Protein AF-A0A7S3TDW4-F1 (afdb_monomer)

Secondary structure (DSSP, 8-state):
-HHHHHHHHHHH-PPTTTTTSGGGGS-S-HHHHHHHHHHHHHHHHHHHHHTT---SSHHHHHHHHHHHHHHHHHHHHHHHHHHHHHHHHSSS--HHHHHHHHHHHH-

Nearest PDB structures (foldseek):
  2npc-assembly1_A  TM=9.275E-01  e=4.961E-02  Escherichia coli

Organism: NCBI:txid141414

Structure (mmCIF, N/CA/C/O backbone):
data_AF-A0A7S3TDW4-F1
#
_entry.id   AF-A0A7S3TDW4-F1
#
loop_
_atom_site.group_PDB
_atom_site.id
_atom_site.type_symbol
_atom_site.label_atom_id
_atom_site.label_alt_id
_atom_site.label_comp_id
_atom_site.label_asym_id
_atom_site.label_entity_id
_atom_site.label_seq_id
_atom_site.pdbx_PDB_ins_code
_atom_site.Cartn_x
_atom_site.Cartn_y
_atom_site.Cartn_z
_atom_site.occupancy
_atom_site.B_iso_or_equiv
_atom_site.auth_seq_id
_atom_site.auth_comp_id
_atom_site.auth_asym_id
_atom_site.auth_atom_id
_atom_site.pdbx_PDB_model_num
ATOM 1 N N . GLY A 1 1 ? -7.947 -10.322 -6.637 1.00 89.81 1 GLY A N 1
ATOM 2 C CA . GLY A 1 1 ? -7.450 -10.236 -5.249 1.00 89.81 1 GLY A CA 1
ATOM 3 C C . GLY A 1 1 ? -8.533 -9.787 -4.284 1.00 89.81 1 GLY A C 1
ATOM 4 O O . GLY A 1 1 ? -9.119 -10.633 -3.624 1.00 89.81 1 GLY A O 1
ATOM 5 N N . GLY A 1 2 ? -8.835 -8.483 -4.233 1.00 94.50 2 GLY A N 1
ATOM 6 C CA . GLY A 1 2 ? -9.717 -7.885 -3.214 1.00 94.50 2 GLY A CA 1
ATOM 7 C C . GLY A 1 2 ? -11.119 -8.496 -3.096 1.00 94.50 2 GLY A C 1
ATOM 8 O O . GLY A 1 2 ? -11.520 -8.872 -2.001 1.00 94.50 2 GLY A O 1
ATOM 9 N N . VAL A 1 3 ? -11.838 -8.680 -4.211 1.00 97.00 3 VAL A N 1
ATOM 10 C CA . VAL A 1 3 ? -13.179 -9.306 -4.191 1.00 97.00 3 VAL A CA 1
ATOM 11 C C . VAL A 1 3 ? -13.123 -10.747 -3.668 1.00 97.00 3 VAL A C 1
ATOM 13 O O . VAL A 1 3 ? -13.955 -11.140 -2.857 1.00 97.00 3 VAL A O 1
ATOM 16 N N . GLY A 1 4 ? -12.104 -11.517 -4.062 1.00 97.69 4 GLY A N 1
ATOM 17 C CA . GLY A 1 4 ? -11.898 -12.877 -3.553 1.00 97.69 4 GLY A CA 1
ATOM 18 C C . GLY A 1 4 ? -11.628 -12.903 -2.046 1.00 97.69 4 GLY A C 1
ATOM 19 O O . GLY A 1 4 ? -12.196 -13.730 -1.340 1.00 97.69 4 GLY A O 1
ATOM 20 N N . ALA A 1 5 ? -10.832 -11.956 -1.538 1.00 96.38 5 ALA A N 1
ATOM 21 C CA . ALA A 1 5 ? -10.600 -11.807 -0.102 1.00 96.38 5 ALA A CA 1
ATOM 22 C C . ALA A 1 5 ? -11.882 -11.421 0.659 1.00 96.38 5 ALA A C 1
ATOM 24 O O . ALA A 1 5 ? -12.115 -11.939 1.747 1.00 96.38 5 ALA A O 1
ATOM 25 N N . LEU A 1 6 ? -12.737 -10.566 0.081 1.00 96.56 6 LEU A N 1
ATOM 26 C CA . LEU A 1 6 ? -14.025 -10.191 0.672 1.00 96.56 6 LEU A CA 1
ATOM 27 C C . LEU A 1 6 ? -14.970 -11.393 0.778 1.00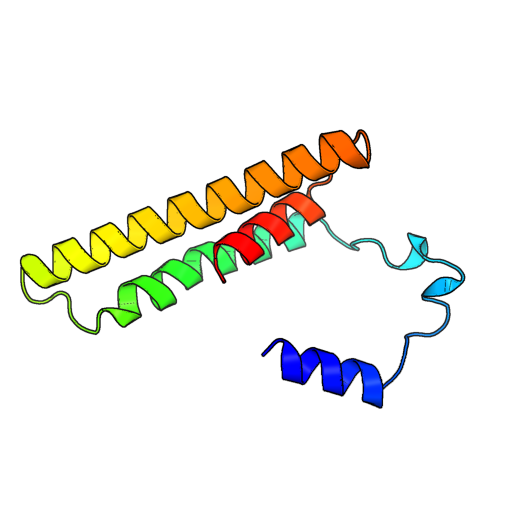 96.56 6 LEU A C 1
ATOM 29 O O . LEU A 1 6 ? -15.501 -11.656 1.852 1.00 96.56 6 LEU A O 1
ATOM 33 N N . VAL A 1 7 ? -15.150 -12.141 -0.314 1.00 97.81 7 VAL A N 1
ATOM 34 C CA . VAL A 1 7 ? -15.992 -13.348 -0.313 1.00 97.81 7 VAL A CA 1
ATOM 35 C C . VAL A 1 7 ? -15.443 -14.380 0.673 1.00 97.81 7 VAL A C 1
ATOM 37 O O . VAL A 1 7 ? -16.201 -14.920 1.472 1.00 97.81 7 VAL A O 1
ATOM 40 N N . GLY A 1 8 ? -14.125 -14.601 0.690 1.00 97.19 8 GLY A N 1
ATOM 41 C CA . GLY A 1 8 ? -13.486 -15.490 1.660 1.00 97.19 8 GLY A CA 1
ATOM 42 C C . GLY A 1 8 ? -13.735 -15.067 3.111 1.00 97.19 8 GLY A C 1
ATOM 43 O O . GLY A 1 8 ? -14.086 -15.905 3.937 1.00 97.19 8 GLY A O 1
ATOM 44 N N . ALA A 1 9 ? -13.631 -13.771 3.419 1.00 95.44 9 ALA A N 1
ATOM 45 C CA . ALA A 1 9 ? -13.918 -13.245 4.753 1.00 95.44 9 ALA A CA 1
ATOM 46 C C . ALA A 1 9 ? -15.394 -13.420 5.156 1.00 95.44 9 ALA A C 1
ATOM 48 O O . ALA A 1 9 ? -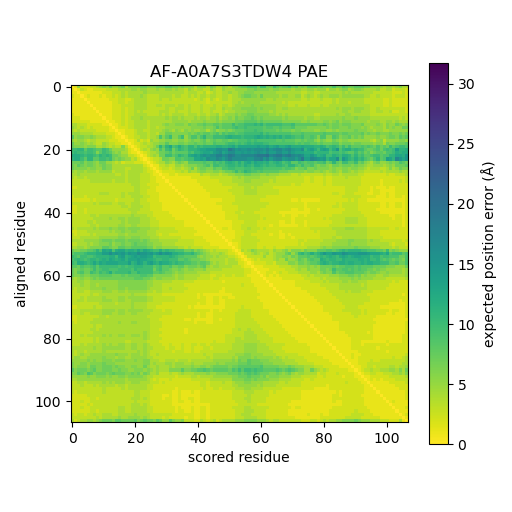15.672 -13.707 6.319 1.00 95.44 9 ALA A O 1
ATOM 49 N N . LEU A 1 10 ? -16.335 -13.290 4.213 1.00 96.19 10 LEU A N 1
ATOM 50 C CA . LEU A 1 10 ? -17.761 -13.535 4.462 1.00 96.19 10 LEU A CA 1
ATOM 51 C C . LEU A 1 10 ? -18.054 -15.011 4.753 1.00 96.19 10 LEU A C 1
ATOM 53 O O . LEU A 1 10 ? -18.852 -15.307 5.635 1.00 96.19 10 LEU A O 1
ATOM 57 N N . VAL A 1 11 ? -17.404 -15.925 4.028 1.00 97.56 11 VAL A N 1
ATOM 58 C CA . VAL A 1 11 ? -17.603 -17.374 4.188 1.00 97.56 11 VAL A CA 1
ATOM 59 C C . VAL A 1 11 ? -16.966 -17.896 5.477 1.00 97.56 11 VAL A C 1
ATOM 61 O O . VAL A 1 11 ? -17.590 -18.677 6.188 1.00 97.56 11 VAL A O 1
ATOM 64 N N . VAL A 1 12 ? -15.736 -17.475 5.792 1.00 97.38 12 VAL A N 1
ATOM 65 C CA . VAL A 1 12 ? -15.025 -17.899 7.016 1.00 97.38 12 VAL A CA 1
ATOM 66 C C . VAL A 1 12 ? -15.643 -17.272 8.268 1.00 97.38 12 VAL A C 1
ATOM 68 O O . VAL A 1 12 ? -15.645 -17.887 9.334 1.00 97.38 12 VAL A O 1
ATOM 71 N N . GLY A 1 13 ? -16.179 -16.058 8.145 1.00 93.44 13 GLY A N 1
ATOM 72 C CA . GLY A 1 13 ? -16.727 -15.307 9.263 1.00 93.44 13 GLY A CA 1
ATOM 73 C C . GLY A 1 13 ? -15.662 -14.566 10.074 1.00 93.44 13 GLY A C 1
ATOM 74 O O . GLY A 1 13 ? -14.477 -14.507 9.741 1.00 93.44 13 GLY A O 1
ATOM 75 N N . VAL A 1 14 ? -16.116 -13.920 11.145 1.00 92.31 14 VAL A N 1
ATOM 76 C CA . VAL A 1 14 ? -15.318 -12.962 11.918 1.00 92.31 14 VAL A CA 1
ATOM 77 C C . VAL A 1 14 ? -14.517 -13.667 13.007 1.00 92.31 14 VAL A C 1
ATOM 79 O O . VAL A 1 14 ? -14.978 -14.628 13.619 1.00 92.31 14 VAL A O 1
ATOM 82 N N . ARG A 1 15 ? -13.305 -13.179 13.286 1.00 91.06 15 ARG A N 1
ATOM 83 C CA . ARG A 1 15 ? -12.489 -13.712 14.383 1.00 91.06 15 ARG A CA 1
ATOM 84 C C . ARG A 1 15 ? -13.184 -13.464 15.728 1.00 91.06 15 ARG A C 1
ATOM 86 O O . ARG A 1 15 ? -13.714 -12.375 15.952 1.00 91.06 15 ARG A O 1
ATOM 93 N N . ALA A 1 16 ? -13.137 -14.449 16.625 1.00 89.62 16 ALA A N 1
ATOM 94 C CA . ALA A 1 16 ? -13.697 -14.337 17.973 1.00 89.62 16 ALA A CA 1
ATOM 95 C C . ALA A 1 16 ? -13.190 -13.070 18.688 1.00 89.62 16 ALA A C 1
ATOM 97 O O . ALA A 1 16 ? -12.000 -12.757 18.622 1.00 89.62 16 ALA A O 1
ATOM 98 N N . GLY A 1 17 ? -14.099 -12.324 19.320 1.00 87.19 17 GLY A N 1
ATOM 99 C CA . GLY A 1 17 ? -13.787 -11.084 20.036 1.00 87.19 17 GLY A CA 1
ATOM 100 C C . GLY A 1 17 ? -13.504 -9.853 19.162 1.00 87.19 17 GLY A C 1
ATOM 101 O O . GLY A 1 17 ? -13.297 -8.770 19.708 1.00 87.19 17 GLY A O 1
ATOM 102 N N . ARG A 1 18 ? -13.523 -9.955 17.817 1.00 86.25 18 ARG A N 1
ATOM 103 C CA . ARG A 1 18 ? -13.094 -8.863 16.912 1.00 86.25 18 ARG A CA 1
ATOM 104 C C . ARG A 1 18 ? -13.812 -7.533 17.137 1.00 86.25 18 ARG A C 1
ATOM 106 O O . ARG A 1 18 ? -13.169 -6.487 17.027 1.00 86.25 18 ARG A O 1
ATOM 113 N N . PHE A 1 19 ? -15.115 -7.577 17.409 1.00 89.38 19 PHE A N 1
ATOM 114 C CA . PHE A 1 19 ? -15.950 -6.385 17.604 1.00 89.38 19 PHE A CA 1
ATOM 115 C C . PHE A 1 19 ? -16.207 -6.046 19.075 1.00 89.38 19 PHE A C 1
ATOM 117 O O . PHE A 1 19 ? -16.659 -4.945 19.367 1.00 89.38 19 PHE A O 1
ATOM 124 N N . GLU A 1 20 ? -15.891 -6.958 19.993 1.00 90.94 20 GLU A N 1
ATOM 125 C CA . GLU A 1 20 ? -16.049 -6.765 21.440 1.00 90.94 20 GLU A CA 1
ATOM 126 C C . GLU A 1 20 ? -14.799 -6.117 22.051 1.00 90.94 20 GLU A C 1
ATOM 128 O O . GLU A 1 20 ? -14.899 -5.298 22.961 1.00 90.94 20 GLU A O 1
ATOM 133 N N . ARG A 1 21 ? -13.612 -6.467 21.534 1.00 84.12 21 ARG A N 1
ATOM 134 C CA . ARG A 1 21 ? -12.303 -5.969 21.985 1.00 84.12 21 ARG A CA 1
ATOM 135 C C . ARG A 1 21 ? -11.467 -5.498 20.790 1.00 84.12 21 ARG A C 1
ATOM 137 O O . ARG A 1 21 ? -10.483 -6.137 20.419 1.00 84.12 21 ARG A O 1
ATOM 144 N N . PRO A 1 22 ? -11.851 -4.390 20.136 1.00 74.19 22 PRO A N 1
ATOM 145 C CA . PRO A 1 22 ? -11.236 -3.968 18.878 1.00 74.19 22 PRO A CA 1
ATOM 146 C C . PRO A 1 22 ? -9.733 -3.660 18.991 1.00 74.19 22 PRO A C 1
ATOM 148 O O . PRO A 1 22 ? -9.007 -3.889 18.019 1.00 74.19 22 PRO A O 1
ATOM 151 N N . ASP A 1 23 ? -9.273 -3.199 20.157 1.00 77.00 23 ASP A N 1
ATOM 152 C CA . ASP A 1 23 ? -7.875 -2.827 20.420 1.00 77.00 23 ASP A CA 1
ATOM 153 C C . ASP A 1 23 ? -6.928 -4.035 20.528 1.00 77.00 23 ASP A C 1
ATOM 155 O O . ASP A 1 23 ? -5.727 -3.901 20.299 1.00 77.00 23 ASP A O 1
ATOM 159 N N . GLU A 1 24 ? -7.461 -5.234 20.791 1.00 78.19 24 GLU A N 1
ATOM 160 C CA . GLU A 1 24 ? -6.688 -6.484 20.886 1.00 78.19 24 GLU A CA 1
ATOM 161 C C . GLU A 1 24 ? -6.039 -6.876 19.544 1.00 78.19 24 GLU A C 1
ATOM 163 O O . GLU A 1 24 ? -5.061 -7.618 19.494 1.00 78.19 24 GLU A O 1
ATOM 168 N N . PHE A 1 25 ? -6.548 -6.327 18.437 1.00 81.94 25 PHE A N 1
ATOM 169 C CA . PHE A 1 25 ? -6.100 -6.628 17.076 1.00 81.94 25 PHE A CA 1
ATOM 170 C C . PHE A 1 25 ? -5.239 -5.514 16.463 1.00 81.94 25 PHE A C 1
ATOM 172 O O . PHE A 1 25 ? -5.181 -5.375 15.238 1.00 81.94 25 PHE A O 1
ATOM 179 N N . ALA A 1 26 ? -4.588 -4.695 17.295 1.00 84.50 26 ALA A N 1
ATOM 180 C CA . ALA A 1 26 ? -3.605 -3.722 16.834 1.00 84.50 26 ALA A CA 1
ATOM 181 C C . ALA A 1 26 ? -2.398 -4.399 16.148 1.00 84.50 26 ALA A C 1
ATOM 183 O O . ALA A 1 26 ? -2.151 -5.599 16.286 1.00 84.50 26 ALA A O 1
ATOM 184 N N . ALA A 1 27 ? -1.628 -3.623 15.380 1.00 86.88 27 ALA A N 1
ATOM 185 C CA . ALA A 1 27 ? -0.441 -4.141 14.705 1.00 86.88 27 ALA A CA 1
ATOM 186 C C . ALA A 1 27 ? 0.590 -4.648 15.725 1.00 86.88 27 ALA A C 1
A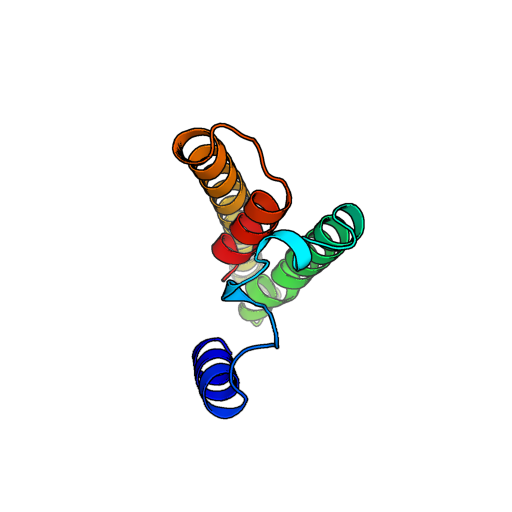TOM 188 O O . ALA A 1 27 ? 1.057 -3.888 16.569 1.00 86.88 27 ALA A O 1
ATOM 189 N N . HIS A 1 28 ? 0.975 -5.918 15.600 1.00 91.12 28 HIS A N 1
ATOM 190 C CA . HIS A 1 28 ? 1.907 -6.575 16.518 1.00 91.12 28 HIS A CA 1
ATOM 191 C C . HIS A 1 28 ? 3.341 -6.023 16.416 1.00 91.12 28 HIS A C 1
ATOM 193 O O . HIS A 1 28 ? 4.059 -5.992 17.409 1.00 91.12 28 HIS A O 1
ATOM 199 N N . ASN A 1 29 ? 3.770 -5.591 15.222 1.00 95.00 29 ASN A N 1
ATOM 200 C CA . ASN A 1 29 ? 5.105 -5.043 14.982 1.00 95.00 29 ASN A CA 1
ATOM 201 C C . ASN A 1 29 ? 5.070 -4.006 13.845 1.00 95.00 29 ASN A C 1
ATOM 203 O O . ASN A 1 29 ? 5.051 -4.347 12.663 1.00 95.00 29 ASN A O 1
ATOM 207 N N . VAL A 1 30 ? 5.045 -2.722 14.208 1.00 95.25 30 VAL A N 1
ATOM 208 C CA . VAL A 1 30 ? 4.965 -1.608 13.246 1.00 95.25 30 VAL A CA 1
ATOM 209 C C . VAL A 1 30 ? 6.227 -1.480 12.375 1.00 95.25 30 VAL A C 1
ATOM 211 O O . VAL A 1 30 ? 6.069 -1.310 11.165 1.00 95.25 30 VAL A O 1
ATOM 214 N N . PRO A 1 31 ? 7.459 -1.606 12.910 1.00 96.62 31 PRO A N 1
ATOM 215 C CA . PRO A 1 31 ? 8.661 -1.655 12.076 1.00 96.62 31 PRO A CA 1
ATOM 216 C C . PRO A 1 31 ? 8.611 -2.726 10.980 1.00 96.62 31 PRO A C 1
ATOM 218 O O . PRO A 1 31 ? 8.982 -2.452 9.841 1.00 96.62 31 PRO A O 1
ATOM 221 N N . LEU A 1 32 ? 8.095 -3.920 11.290 1.00 97.44 32 LEU A N 1
ATOM 222 C CA . LEU A 1 32 ? 7.976 -4.996 10.305 1.00 97.44 32 LEU A CA 1
ATOM 223 C C . LEU A 1 32 ? 6.953 -4.667 9.206 1.00 97.44 32 LEU A C 1
ATOM 225 O O . LEU A 1 32 ? 7.196 -4.959 8.037 1.00 97.44 32 LEU A O 1
ATOM 229 N N . VAL A 1 33 ? 5.842 -4.004 9.550 1.00 96.88 33 VAL A N 1
ATOM 230 C CA . VAL A 1 33 ? 4.871 -3.492 8.563 1.00 96.88 33 VAL A CA 1
ATOM 231 C C . VAL A 1 33 ? 5.524 -2.469 7.632 1.00 96.88 33 VAL A C 1
ATOM 233 O O . VAL A 1 33 ? 5.318 -2.524 6.418 1.00 96.88 33 VAL A O 1
ATOM 236 N N . ALA A 1 34 ? 6.331 -1.555 8.174 1.00 97.12 34 ALA A N 1
ATOM 237 C CA . ALA A 1 34 ? 7.049 -0.568 7.373 1.00 97.12 34 ALA A CA 1
ATOM 238 C C . ALA A 1 34 ? 8.064 -1.234 6.430 1.00 97.12 34 ALA A C 1
ATOM 240 O O . ALA A 1 34 ? 8.091 -0.908 5.243 1.00 97.12 34 ALA A O 1
ATOM 241 N N . LEU A 1 35 ? 8.828 -2.218 6.922 1.00 98.00 35 LEU A N 1
ATOM 242 C CA . LEU A 1 35 ? 9.750 -3.003 6.100 1.00 98.00 35 LEU A CA 1
ATOM 243 C C . LEU A 1 35 ? 9.012 -3.742 4.975 1.00 98.00 35 LEU A C 1
ATOM 245 O O . LEU A 1 35 ? 9.411 -3.650 3.819 1.00 98.00 35 LEU A O 1
ATOM 249 N N . GLY A 1 36 ? 7.908 -4.424 5.289 1.00 97.94 36 GLY A N 1
ATOM 250 C CA . GLY A 1 36 ? 7.084 -5.105 4.289 1.00 97.94 36 GLY A CA 1
ATOM 251 C C . GLY A 1 36 ? 6.526 -4.144 3.236 1.00 97.94 36 GLY A C 1
ATOM 252 O O . GLY A 1 36 ? 6.567 -4.441 2.048 1.00 97.94 36 GLY A O 1
ATOM 253 N N . THR A 1 37 ? 6.080 -2.957 3.653 1.00 98.12 37 THR A N 1
ATOM 254 C CA . THR A 1 37 ? 5.599 -1.907 2.738 1.00 98.12 37 THR A CA 1
ATOM 255 C C . THR A 1 37 ? 6.707 -1.428 1.803 1.00 98.12 37 THR A C 1
ATOM 257 O O . THR A 1 37 ? 6.471 -1.263 0.610 1.00 98.12 37 THR A O 1
ATOM 260 N N . PHE A 1 38 ? 7.924 -1.242 2.320 1.00 97.50 38 PHE A N 1
ATOM 261 C CA . PHE A 1 38 ? 9.078 -0.859 1.510 1.00 97.50 38 PHE A CA 1
ATOM 262 C C . PHE A 1 38 ? 9.445 -1.940 0.487 1.00 97.50 38 PHE A C 1
ATOM 264 O O . PHE A 1 38 ? 9.645 -1.631 -0.685 1.00 97.50 38 PHE A O 1
ATOM 271 N N . LEU A 1 39 ? 9.474 -3.210 0.906 1.00 98.38 39 LEU A N 1
ATOM 272 C CA . LEU A 1 39 ? 9.732 -4.338 0.007 1.00 98.38 39 LEU A CA 1
ATOM 273 C C . LEU A 1 39 ? 8.665 -4.447 -1.089 1.00 98.38 39 LEU A C 1
ATOM 275 O O . LEU A 1 39 ? 9.003 -4.683 -2.248 1.00 98.38 39 LEU A O 1
ATOM 279 N N . LEU A 1 40 ? 7.393 -4.236 -0.742 1.00 98.00 40 LEU A N 1
ATOM 280 C CA . LEU A 1 40 ? 6.301 -4.200 -1.711 1.00 98.00 40 LEU A CA 1
ATOM 281 C C . LEU A 1 40 ? 6.473 -3.044 -2.696 1.00 98.00 40 LEU A C 1
ATOM 283 O O . LEU A 1 40 ? 6.417 -3.281 -3.897 1.00 98.00 40 LEU A O 1
ATOM 287 N N . TRP A 1 41 ? 6.74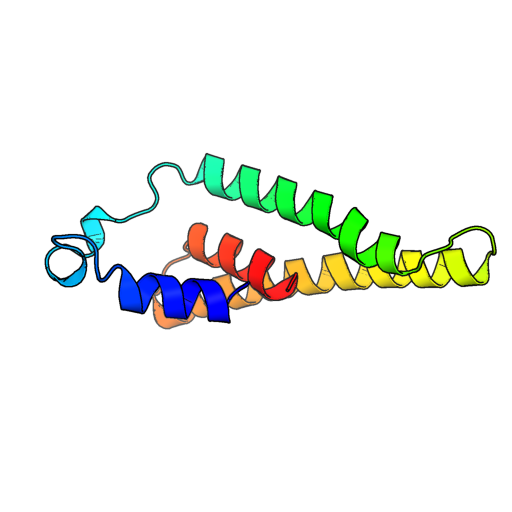2 -1.825 -2.224 1.00 98.06 41 TRP A N 1
ATOM 288 C CA . TRP A 1 41 ? 6.990 -0.679 -3.103 1.00 98.06 41 TRP A CA 1
ATOM 289 C C . TRP A 1 41 ? 8.156 -0.961 -4.058 1.00 98.06 41 TRP A C 1
ATOM 291 O O . TRP A 1 41 ? 8.011 -0.802 -5.268 1.00 98.06 41 TRP A O 1
ATOM 301 N N . PHE A 1 42 ? 9.279 -1.472 -3.550 1.00 97.00 42 PHE A N 1
ATOM 302 C CA . PHE A 1 42 ? 10.402 -1.870 -4.396 1.00 97.00 42 PHE A CA 1
ATOM 303 C C . PHE A 1 42 ? 9.986 -2.898 -5.463 1.00 97.00 42 PHE A C 1
ATOM 305 O O . PHE A 1 42 ? 10.248 -2.702 -6.649 1.00 97.00 42 PHE A O 1
ATOM 312 N N . GLY A 1 43 ? 9.272 -3.957 -5.066 1.00 97.62 43 GLY A N 1
ATOM 313 C CA . GLY A 1 43 ? 8.752 -4.964 -5.995 1.00 97.62 43 GLY A CA 1
ATOM 314 C C . GLY A 1 43 ? 7.775 -4.394 -7.031 1.00 97.62 43 GLY A C 1
ATOM 315 O O . GLY A 1 43 ? 7.728 -4.866 -8.168 1.00 97.62 43 GLY A O 1
ATOM 316 N N . TRP A 1 44 ? 7.047 -3.334 -6.679 1.00 97.69 44 TRP A N 1
ATOM 317 C CA . TRP A 1 44 ? 6.082 -2.677 -7.556 1.00 97.69 44 TRP A CA 1
ATOM 318 C C . TRP A 1 44 ? 6.719 -1.982 -8.758 1.00 97.69 44 TRP A C 1
ATOM 320 O O . TRP A 1 44 ? 6.082 -1.893 -9.805 1.00 97.69 44 TRP A O 1
ATOM 330 N N . TYR A 1 45 ? 7.984 -1.555 -8.670 1.00 95.88 45 TYR A N 1
ATOM 331 C CA . TYR A 1 45 ? 8.708 -1.097 -9.859 1.00 95.88 45 TYR A CA 1
ATOM 332 C C . TYR A 1 45 ? 8.864 -2.224 -10.877 1.00 95.88 45 TYR A C 1
ATOM 334 O O . TYR A 1 45 ? 8.654 -1.996 -12.064 1.00 95.88 45 TYR A O 1
ATOM 342 N N . GLY A 1 46 ? 9.174 -3.441 -10.422 1.00 94.75 46 GLY A N 1
ATOM 343 C CA . GLY A 1 46 ? 9.248 -4.618 -11.286 1.00 94.75 46 GLY A CA 1
ATOM 344 C C . GLY A 1 46 ? 7.905 -4.935 -11.944 1.00 94.75 46 GLY A C 1
ATOM 345 O O . GLY A 1 46 ? 7.861 -5.171 -13.146 1.00 94.75 46 GLY A O 1
ATOM 346 N N . LEU A 1 47 ? 6.807 -4.866 -11.183 1.00 95.56 47 LEU A N 1
ATOM 347 C CA . LEU A 1 47 ? 5.449 -5.072 -11.704 1.00 95.56 47 LEU A CA 1
ATOM 348 C C . LEU A 1 47 ? 5.054 -4.005 -12.733 1.00 95.56 47 LEU A C 1
ATOM 350 O O . LEU A 1 47 ? 4.714 -4.335 -13.868 1.00 95.56 47 LEU A O 1
ATOM 354 N N . ASN A 1 48 ? 5.125 -2.727 -12.362 1.00 96.38 48 ASN A N 1
ATOM 355 C CA . ASN A 1 48 ? 4.630 -1.638 -13.201 1.00 96.38 48 ASN A CA 1
ATOM 356 C C . ASN A 1 48 ? 5.555 -1.381 -14.392 1.00 96.38 48 ASN A C 1
ATOM 358 O O . ASN A 1 48 ? 5.104 -1.378 -15.535 1.00 96.38 48 ASN A O 1
ATOM 362 N N . CYS A 1 49 ? 6.857 -1.205 -14.153 1.00 94.12 49 CYS A N 1
ATOM 363 C CA . CYS A 1 49 ? 7.806 -0.918 -15.229 1.00 94.12 49 CYS A CA 1
ATOM 364 C C . CYS A 1 49 ? 7.998 -2.146 -16.121 1.00 94.12 49 CYS A C 1
ATOM 366 O O . CYS A 1 49 ? 8.080 -2.003 -17.336 1.00 94.12 49 CYS A O 1
ATOM 368 N N . GLY A 1 50 ? 8.012 -3.355 -15.548 1.00 92.38 50 GLY A N 1
ATOM 369 C CA . GLY A 1 50 ? 8.105 -4.601 -16.314 1.00 92.38 50 GLY A CA 1
ATOM 370 C C . GLY A 1 50 ? 6.902 -4.846 -17.227 1.00 92.38 50 GLY A C 1
ATOM 371 O O . GLY A 1 50 ? 7.059 -5.445 -18.288 1.00 92.38 50 GLY A O 1
ATOM 372 N N . SER A 1 51 ? 5.727 -4.300 -16.893 1.00 94.44 51 SER A N 1
ATOM 373 C CA . SER A 1 51 ? 4.528 -4.374 -17.745 1.00 94.44 51 SER A CA 1
ATOM 374 C C . SER A 1 51 ? 4.652 -3.592 -19.059 1.00 94.44 51 SER A C 1
ATOM 376 O O . SER A 1 51 ? 3.806 -3.740 -19.936 1.00 94.44 51 SER A O 1
ATOM 378 N N . THR A 1 52 ? 5.717 -2.802 -19.242 1.00 91.44 52 THR A N 1
ATOM 379 C CA . THR A 1 52 ? 6.057 -2.219 -20.553 1.00 91.44 52 THR A CA 1
ATOM 380 C C . THR A 1 52 ? 6.580 -3.253 -21.557 1.00 91.44 52 THR A C 1
ATOM 382 O O . THR A 1 52 ? 6.652 -2.955 -22.745 1.00 91.44 52 THR A O 1
ATOM 385 N N . MET A 1 53 ? 6.902 -4.479 -21.111 1.00 89.38 53 MET A N 1
ATOM 386 C CA . MET A 1 53 ? 7.277 -5.654 -21.921 1.00 89.38 53 MET A CA 1
ATOM 387 C C . MET A 1 53 ? 8.538 -5.509 -22.794 1.00 89.38 53 MET A C 1
ATOM 389 O O . MET A 1 53 ? 8.986 -6.488 -23.389 1.00 89.38 53 MET A O 1
ATOM 393 N N . SER A 1 54 ? 9.138 -4.321 -22.878 1.00 87.00 54 SER A N 1
ATOM 394 C CA . SER A 1 54 ? 10.388 -4.061 -23.586 1.00 87.00 54 SER A CA 1
ATOM 395 C C . SER A 1 54 ? 11.030 -2.769 -23.087 1.00 87.00 54 SER A C 1
ATOM 397 O O . SER A 1 54 ? 10.346 -1.817 -22.735 1.00 87.00 54 SER A O 1
ATOM 399 N N . MET A 1 55 ? 12.361 -2.725 -23.108 1.00 87.38 55 MET A N 1
ATOM 400 C CA . MET A 1 55 ? 13.174 -1.513 -22.934 1.00 87.38 55 MET A CA 1
ATOM 401 C C . MET A 1 55 ? 14.300 -1.464 -23.983 1.00 87.38 55 MET A C 1
ATOM 403 O O . MET A 1 55 ? 15.332 -0.834 -23.777 1.00 87.38 55 MET A O 1
ATOM 407 N N . SER A 1 56 ? 14.143 -2.189 -25.098 1.00 89.50 56 SER A N 1
ATOM 408 C CA . SER A 1 56 ? 15.206 -2.349 -26.099 1.00 89.50 56 SER A CA 1
ATOM 409 C C . SER A 1 56 ? 15.386 -1.130 -27.005 1.00 89.50 56 SER A C 1
ATOM 411 O O . SER A 1 56 ? 16.452 -0.958 -27.591 1.00 89.50 56 SER A O 1
ATOM 413 N N . SER A 1 57 ? 14.358 -0.288 -27.134 1.00 92.94 57 SER A N 1
ATOM 414 C CA . SER A 1 57 ? 14.413 0.985 -27.851 1.00 92.94 57 SER A CA 1
ATOM 415 C C . SER A 1 57 ? 14.412 2.155 -26.870 1.00 92.94 57 SER A C 1
ATOM 417 O O . SER A 1 57 ? 13.909 2.047 -25.750 1.00 92.94 57 SER A O 1
ATOM 419 N N . ILE A 1 58 ? 14.939 3.299 -27.315 1.00 92.00 58 ILE A N 1
ATOM 420 C CA . ILE A 1 58 ? 14.940 4.546 -26.537 1.00 92.00 58 ILE A CA 1
ATOM 421 C C . ILE A 1 58 ? 13.511 4.930 -26.126 1.00 92.00 58 ILE A C 1
ATOM 423 O O . ILE A 1 58 ? 13.278 5.286 -24.975 1.00 92.00 58 ILE A O 1
ATOM 427 N N . GLU A 1 59 ? 12.549 4.801 -27.040 1.00 91.69 59 GLU A N 1
ATOM 428 C CA . GLU A 1 59 ? 11.136 5.098 -26.786 1.00 91.69 59 GLU A CA 1
ATOM 429 C C . GLU A 1 59 ? 10.554 4.225 -25.664 1.00 91.69 59 GLU A C 1
ATOM 431 O O . GLU A 1 59 ? 10.005 4.747 -24.694 1.00 91.69 59 GLU A O 1
ATOM 436 N N . ASN A 1 60 ? 10.759 2.906 -25.731 1.00 90.38 60 ASN A N 1
ATOM 437 C CA . ASN A 1 60 ? 10.271 1.983 -24.705 1.00 90.38 60 ASN A CA 1
ATOM 438 C C . ASN A 1 60 ? 10.975 2.199 -23.354 1.00 90.38 60 ASN A C 1
ATOM 440 O O . ASN A 1 60 ? 10.349 2.097 -22.298 1.00 90.38 60 ASN A O 1
ATOM 444 N N . GLY A 1 61 ? 12.260 2.570 -23.375 1.00 93.12 61 GLY A N 1
ATOM 445 C CA . GLY A 1 61 ? 12.997 2.977 -22.179 1.00 93.12 61 GLY A CA 1
ATOM 446 C C . GLY A 1 61 ? 12.409 4.227 -21.515 1.00 93.12 61 GLY A C 1
ATOM 447 O O . GLY A 1 61 ? 12.229 4.246 -20.296 1.00 93.12 61 GLY A O 1
ATOM 448 N N . PHE A 1 62 ? 12.045 5.249 -22.298 1.00 95.00 62 PHE A N 1
ATOM 449 C CA . PHE A 1 62 ? 11.388 6.453 -21.777 1.00 95.00 62 PHE A CA 1
ATOM 450 C C . PHE A 1 62 ? 10.009 6.157 -21.186 1.00 95.00 62 PHE A C 1
ATOM 452 O O . PHE A 1 62 ? 9.696 6.662 -20.106 1.00 95.00 62 PHE A O 1
ATOM 459 N N . LEU A 1 63 ? 9.212 5.309 -21.841 1.00 95.31 63 LEU A N 1
ATOM 460 C CA . LEU A 1 63 ? 7.916 4.882 -21.311 1.00 95.31 63 LEU A CA 1
ATOM 461 C C . LEU A 1 63 ? 8.074 4.198 -19.950 1.00 95.31 63 LEU A C 1
ATOM 463 O O . LEU A 1 63 ? 7.390 4.556 -18.991 1.00 95.31 63 LEU A O 1
ATOM 467 N N . ALA A 1 64 ? 9.018 3.268 -19.821 1.00 95.88 64 ALA A N 1
ATOM 468 C CA . ALA A 1 64 ? 9.237 2.582 -18.557 1.00 95.88 64 ALA A CA 1
ATOM 469 C C . ALA A 1 64 ? 9.781 3.506 -17.453 1.00 95.88 64 ALA A C 1
ATOM 471 O O . ALA A 1 64 ? 9.371 3.388 -16.296 1.00 95.88 64 ALA A O 1
ATOM 472 N N . ALA A 1 65 ? 10.634 4.475 -17.797 1.00 95.50 65 ALA A N 1
ATOM 473 C CA . ALA A 1 65 ? 11.079 5.506 -16.861 1.00 95.50 65 ALA A CA 1
ATOM 474 C C . ALA A 1 65 ? 9.910 6.381 -16.376 1.00 95.50 65 ALA A C 1
ATOM 476 O O . ALA A 1 65 ? 9.803 6.676 -15.183 1.00 95.50 65 ALA A O 1
ATOM 477 N N . GLN A 1 66 ? 8.989 6.752 -17.269 1.00 96.50 66 GLN A N 1
ATOM 478 C CA . GLN A 1 66 ? 7.780 7.488 -16.901 1.00 96.50 66 GLN A CA 1
ATOM 479 C C . GLN A 1 66 ? 6.881 6.670 -15.964 1.00 96.50 66 GLN A C 1
ATOM 481 O O . GLN A 1 66 ? 6.386 7.199 -14.967 1.00 96.50 66 GLN A O 1
ATOM 486 N N . VAL A 1 67 ? 6.716 5.371 -16.224 1.00 97.12 67 VAL A N 1
ATOM 487 C CA . VAL A 1 67 ? 5.973 4.463 -15.336 1.00 97.12 67 VAL A CA 1
ATOM 488 C C . VAL A 1 67 ? 6.629 4.370 -13.954 1.00 97.12 67 VAL A C 1
ATOM 490 O O . VAL A 1 67 ? 5.925 4.401 -12.939 1.00 97.12 67 VAL A O 1
ATOM 493 N N . ALA A 1 68 ? 7.962 4.333 -13.879 1.00 97.00 68 ALA A N 1
ATOM 494 C CA . ALA A 1 68 ? 8.689 4.357 -12.610 1.00 97.00 68 ALA A CA 1
ATOM 495 C C . ALA A 1 68 ? 8.428 5.657 -11.825 1.00 97.00 68 ALA A C 1
ATOM 497 O O . ALA A 1 68 ? 8.146 5.622 -10.622 1.00 97.00 68 ALA A O 1
ATOM 498 N N . MET A 1 69 ? 8.459 6.811 -12.502 1.00 98.00 69 MET A N 1
ATOM 499 C CA . MET A 1 69 ? 8.136 8.099 -11.879 1.00 98.00 69 MET A CA 1
ATOM 500 C C . MET A 1 69 ? 6.704 8.114 -11.337 1.00 98.00 69 MET A C 1
ATOM 502 O O . MET A 1 69 ? 6.498 8.429 -10.163 1.00 98.00 69 MET A O 1
ATOM 506 N N . ASN A 1 70 ? 5.728 7.692 -12.144 1.00 97.94 70 ASN A N 1
ATOM 507 C CA . ASN A 1 70 ? 4.323 7.636 -11.740 1.00 97.94 70 ASN A CA 1
ATOM 508 C C . ASN A 1 70 ? 4.106 6.700 -10.545 1.00 97.94 70 ASN A C 1
ATOM 510 O O . ASN A 1 70 ? 3.415 7.072 -9.601 1.00 97.94 70 ASN A O 1
ATOM 514 N N . THR A 1 71 ? 4.752 5.529 -10.536 1.00 97.75 71 THR A N 1
ATOM 515 C CA . THR A 1 71 ? 4.706 4.574 -9.413 1.00 97.75 71 THR A CA 1
ATOM 516 C C . THR A 1 71 ? 5.166 5.238 -8.112 1.00 97.75 71 THR A C 1
ATOM 518 O O . THR A 1 71 ? 4.499 5.140 -7.084 1.00 97.75 71 THR A O 1
ATOM 521 N N . THR A 1 72 ? 6.282 5.971 -8.164 1.00 97.75 72 THR A N 1
ATOM 522 C CA . THR A 1 72 ? 6.857 6.658 -6.996 1.00 97.75 72 THR A CA 1
ATOM 523 C C . THR A 1 72 ? 5.938 7.759 -6.476 1.00 97.75 72 THR 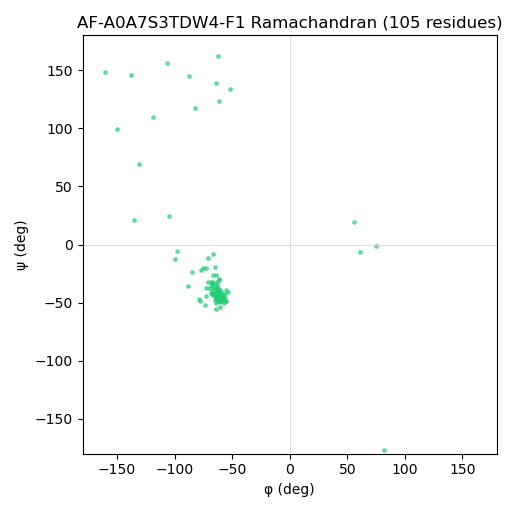A C 1
ATOM 525 O O . THR A 1 72 ? 5.686 7.853 -5.275 1.00 97.75 72 THR A O 1
ATOM 528 N N . ILE A 1 73 ? 5.436 8.601 -7.382 1.00 98.12 73 ILE A N 1
ATOM 529 C CA . ILE A 1 73 ? 4.597 9.748 -7.031 1.00 98.12 73 ILE A CA 1
ATOM 530 C C . ILE A 1 73 ? 3.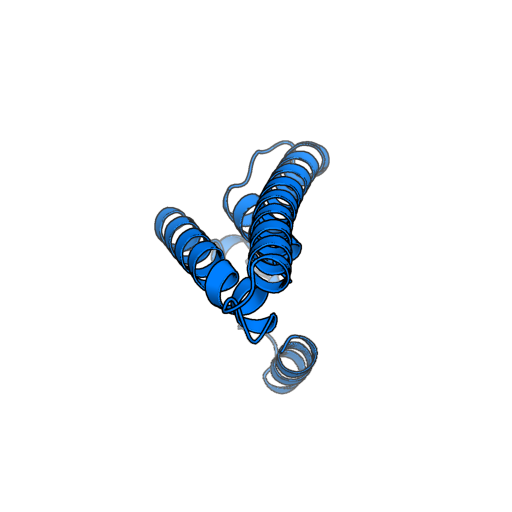246 9.265 -6.494 1.00 98.12 73 ILE A C 1
ATOM 532 O O . ILE A 1 73 ? 2.773 9.789 -5.485 1.00 98.12 73 ILE A O 1
ATOM 536 N N . SER A 1 74 ? 2.650 8.237 -7.103 1.00 98.19 74 SER A N 1
ATOM 537 C CA . SER A 1 74 ? 1.376 7.664 -6.654 1.00 98.19 74 SER A CA 1
ATOM 538 C C . SER A 1 74 ? 1.483 7.067 -5.246 1.00 98.19 74 SER A C 1
ATOM 540 O O . SER A 1 74 ? 0.697 7.395 -4.358 1.00 98.19 74 SER A O 1
ATOM 542 N N . ALA A 1 75 ? 2.528 6.281 -4.984 1.00 97.94 75 ALA A N 1
ATOM 543 C CA . ALA A 1 75 ? 2.806 5.727 -3.662 1.00 97.94 75 ALA A CA 1
ATOM 544 C C . ALA A 1 75 ? 3.041 6.815 -2.596 1.00 97.94 75 ALA A C 1
ATOM 546 O O . ALA A 1 75 ? 2.454 6.778 -1.510 1.00 97.94 75 ALA A O 1
ATOM 547 N N . ALA A 1 76 ? 3.872 7.816 -2.911 1.00 97.94 76 ALA A N 1
ATOM 548 C CA . ALA A 1 76 ? 4.184 8.912 -1.998 1.00 97.94 76 ALA A CA 1
ATOM 549 C C . ALA A 1 76 ? 2.939 9.749 -1.664 1.00 97.94 76 ALA A C 1
ATOM 551 O O . ALA A 1 76 ? 2.676 10.039 -0.494 1.00 97.94 76 ALA A O 1
ATOM 552 N N . THR A 1 77 ? 2.149 10.109 -2.678 1.00 98.19 77 THR A N 1
ATOM 553 C CA . THR A 1 77 ? 0.910 10.877 -2.497 1.00 98.19 77 THR A CA 1
ATOM 554 C C . THR A 1 77 ? -0.145 10.077 -1.738 1.00 98.19 77 THR A C 1
ATOM 556 O O . THR A 1 77 ? -0.721 10.613 -0.793 1.00 98.19 77 THR A O 1
ATOM 559 N N . GLY A 1 78 ? -0.335 8.790 -2.046 1.00 98.12 78 GLY A N 1
ATOM 560 C CA . GLY A 1 78 ? -1.236 7.903 -1.304 1.00 98.12 78 GLY A CA 1
ATOM 561 C C . GLY A 1 78 ? -0.883 7.809 0.184 1.00 98.12 78 GLY A C 1
ATOM 562 O O . GLY A 1 78 ? -1.750 7.968 1.050 1.00 98.12 78 GLY A O 1
ATOM 563 N N . GLY A 1 79 ? 0.405 7.649 0.501 1.00 97.88 79 GLY A N 1
ATOM 564 C CA . GLY A 1 79 ? 0.903 7.673 1.877 1.00 97.88 79 GLY A CA 1
ATOM 565 C C . GLY A 1 79 ? 0.622 9.003 2.578 1.00 97.88 79 GLY A C 1
ATOM 566 O O . GLY A 1 79 ? 0.005 9.030 3.647 1.00 97.88 79 GLY A O 1
ATOM 567 N N . LEU A 1 80 ? 1.034 10.120 1.971 1.00 97.69 80 LEU A N 1
ATOM 568 C CA . LEU A 1 80 ? 0.851 11.460 2.539 1.00 97.69 80 LEU A CA 1
ATOM 569 C C . LEU A 1 80 ? -0.625 11.792 2.773 1.00 97.69 80 LEU A C 1
ATOM 571 O O . LEU A 1 80 ? -0.978 12.260 3.855 1.00 97.69 80 LEU A O 1
ATOM 575 N N . VAL A 1 81 ? -1.498 11.503 1.806 1.00 97.69 81 VAL A N 1
ATOM 576 C CA . VAL A 1 81 ? -2.944 11.717 1.940 1.00 97.69 81 VAL A CA 1
ATOM 577 C C . VAL A 1 81 ? -3.501 10.882 3.091 1.00 97.69 81 VAL A C 1
ATOM 579 O O . VAL A 1 81 ? -4.205 11.424 3.941 1.00 97.69 81 VAL A O 1
ATOM 582 N N . ALA A 1 82 ? -3.146 9.599 3.202 1.00 97.44 82 ALA A N 1
ATOM 583 C CA . ALA A 1 82 ? -3.609 8.763 4.310 1.00 97.44 82 ALA A CA 1
ATOM 584 C C . ALA A 1 82 ? -3.128 9.273 5.681 1.00 97.44 82 ALA A C 1
ATOM 586 O O . ALA A 1 82 ? -3.878 9.234 6.663 1.00 97.44 82 ALA A O 1
ATOM 587 N N . LEU A 1 83 ? -1.900 9.790 5.758 1.00 96.38 83 LEU A N 1
ATOM 588 C CA . LEU A 1 83 ? -1.351 10.386 6.975 1.00 96.38 83 LEU A CA 1
ATOM 589 C C . LEU A 1 83 ? -2.075 11.686 7.351 1.00 96.38 83 LEU A C 1
ATOM 591 O O 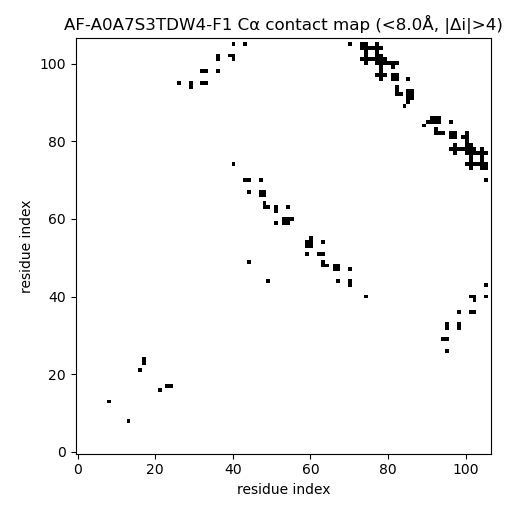. LEU A 1 83 ? -2.419 11.875 8.520 1.00 96.38 83 LEU A O 1
ATOM 595 N N . LEU A 1 84 ? -2.357 12.549 6.371 1.00 97.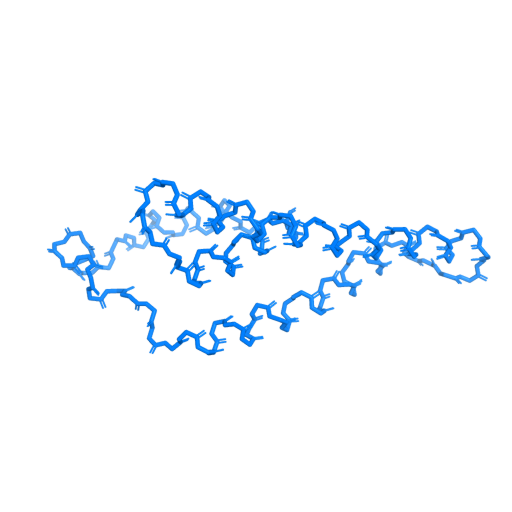00 84 LEU A N 1
ATOM 596 C CA . LEU A 1 84 ? -3.126 13.780 6.562 1.00 97.00 84 LEU A CA 1
ATOM 597 C C . LEU A 1 84 ? -4.562 13.477 6.997 1.00 97.00 84 LEU A C 1
ATOM 599 O O . LEU A 1 84 ? -5.035 14.036 7.985 1.00 97.00 84 LEU A O 1
ATOM 603 N N . VAL A 1 85 ? -5.233 12.532 6.337 1.00 96.50 85 VAL A N 1
ATOM 604 C CA . VAL A 1 85 ? -6.577 12.076 6.720 1.00 96.50 85 VAL A CA 1
ATOM 605 C C . VAL A 1 85 ? -6.564 11.508 8.139 1.00 96.50 85 VAL A C 1
ATOM 607 O O . VAL A 1 85 ? -7.417 11.865 8.949 1.00 96.50 85 VAL A O 1
ATOM 610 N N . SER A 1 86 ? -5.565 10.694 8.497 1.00 95.19 86 SER A N 1
ATOM 611 C CA . SER A 1 86 ? -5.392 10.216 9.874 1.00 95.19 86 SER A CA 1
ATOM 612 C C . SER A 1 86 ? -5.245 11.379 10.858 1.00 95.19 86 SER A C 1
ATOM 614 O O . SER A 1 86 ? -5.866 11.377 11.921 1.00 95.19 86 SER A O 1
ATOM 616 N N . ARG A 1 87 ? -4.470 12.408 10.504 1.00 95.25 87 ARG A N 1
ATOM 617 C CA . ARG A 1 87 ? -4.263 13.584 11.352 1.00 95.25 87 ARG A CA 1
ATOM 618 C C . ARG A 1 87 ? -5.523 14.431 11.521 1.00 95.25 87 ARG A C 1
ATOM 620 O O . ARG A 1 87 ? -5.695 15.008 12.595 1.00 95.25 87 ARG A O 1
ATOM 627 N N . VAL A 1 88 ? -6.380 14.525 10.508 1.00 96.50 88 VAL A N 1
ATOM 628 C CA . VAL A 1 88 ? -7.638 15.284 10.575 1.00 96.50 88 VAL A CA 1
ATOM 629 C C . VAL A 1 88 ? -8.705 14.501 11.343 1.00 96.50 88 VAL A C 1
ATOM 631 O O . VAL A 1 88 ? -9.299 15.036 12.275 1.00 96.50 88 VAL A O 1
ATOM 634 N N . VAL A 1 89 ? -8.901 13.222 11.010 1.00 95.31 89 VAL A N 1
ATOM 635 C CA . VAL A 1 89 ? -9.985 12.390 11.560 1.00 95.31 89 VAL A CA 1
ATOM 636 C C . VAL A 1 89 ? -9.659 11.876 12.961 1.00 95.31 89 VAL A C 1
ATOM 638 O O . VAL A 1 89 ? -10.484 11.967 13.864 1.00 95.31 89 VAL A O 1
ATOM 641 N N . LEU A 1 90 ? -8.451 11.346 13.167 1.00 91.88 90 LEU A N 1
ATOM 642 C CA . LEU A 1 90 ? -8.050 10.732 14.439 1.00 91.88 90 LEU A CA 1
ATOM 643 C C . LEU A 1 90 ? -7.252 11.672 15.344 1.00 91.88 90 LEU A C 1
ATOM 645 O O . LEU A 1 90 ? -6.898 11.288 16.458 1.00 91.88 90 LEU A O 1
ATOM 649 N N . ARG A 1 91 ? -6.900 12.872 14.860 1.00 93.06 91 ARG A N 1
ATOM 650 C CA . ARG A 1 91 ? -5.995 13.820 15.540 1.00 93.06 91 ARG A CA 1
ATOM 651 C C . ARG A 1 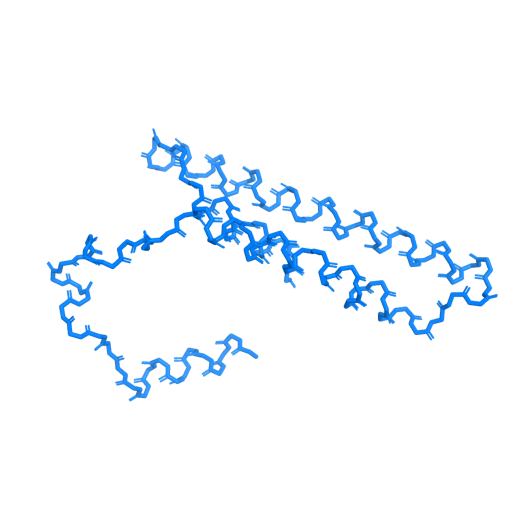91 ? -4.621 13.237 15.895 1.00 93.06 91 ARG A C 1
ATOM 653 O O . ARG A 1 91 ? -3.909 13.798 16.722 1.00 93.06 91 ARG A O 1
ATOM 660 N N . LYS A 1 92 ? -4.227 12.136 15.247 1.00 91.50 92 LYS A N 1
ATOM 661 C CA . LYS A 1 92 ? -2.967 11.420 15.479 1.00 91.50 92 LYS A CA 1
ATOM 662 C C . LYS A 1 92 ? -2.340 10.990 14.156 1.00 91.50 92 LYS A C 1
ATOM 664 O O . LYS A 1 92 ? -3.040 10.613 13.213 1.00 91.50 92 LYS A O 1
ATOM 669 N N . TYR A 1 93 ? -1.014 10.999 14.119 1.00 92.62 93 TYR A N 1
ATOM 670 C CA . TYR A 1 93 ? -0.243 10.383 13.046 1.00 92.62 93 TYR A CA 1
ATOM 671 C C . TYR A 1 93 ? -0.114 8.885 13.327 1.00 92.62 93 TYR A C 1
ATOM 673 O O . TYR A 1 93 ? 0.438 8.492 14.352 1.00 92.62 93 TYR A O 1
ATOM 681 N N . VAL A 1 94 ? -0.662 8.048 12.444 1.00 92.38 94 VAL A N 1
ATOM 682 C CA . VAL A 1 94 ? -0.682 6.589 12.612 1.00 92.38 94 VAL A CA 1
ATOM 683 C C . VAL A 1 94 ? 0.083 5.946 11.460 1.00 92.38 94 VAL A C 1
ATOM 685 O O . VAL A 1 94 ? -0.386 5.939 10.322 1.00 92.38 94 VAL A O 1
ATOM 688 N N . ILE A 1 95 ? 1.255 5.382 11.763 1.00 94.25 95 ILE A N 1
ATOM 689 C CA . ILE A 1 95 ? 2.185 4.832 10.761 1.00 94.25 95 ILE A CA 1
ATOM 690 C C . ILE A 1 95 ? 1.558 3.696 9.950 1.00 94.25 95 ILE A C 1
ATOM 692 O O . ILE A 1 95 ? 1.719 3.644 8.737 1.00 94.25 95 ILE A O 1
ATOM 696 N N . THR A 1 96 ? 0.769 2.823 10.575 1.00 94.12 96 THR A N 1
ATOM 697 C CA . THR A 1 96 ? 0.109 1.720 9.856 1.00 94.12 96 THR A CA 1
ATOM 698 C C . THR A 1 96 ? -0.886 2.218 8.804 1.00 94.12 96 THR A C 1
ATOM 700 O O . THR A 1 96 ? -1.015 1.607 7.747 1.00 94.12 96 THR A O 1
ATOM 703 N N . ARG A 1 97 ? -1.546 3.364 9.037 1.00 94.06 97 ARG A N 1
ATOM 704 C CA . ARG A 1 97 ? -2.418 4.005 8.039 1.00 94.06 97 ARG A CA 1
ATOM 705 C C . ARG A 1 97 ? -1.620 4.650 6.912 1.00 94.06 97 ARG A C 1
ATOM 707 O O . ARG A 1 97 ? -2.044 4.556 5.768 1.00 94.06 97 ARG A O 1
ATOM 714 N N . PHE A 1 98 ? -0.472 5.250 7.221 1.00 97.00 98 PHE A N 1
ATOM 715 C CA . PHE A 1 98 ? 0.460 5.753 6.210 1.00 97.00 98 PHE A CA 1
ATOM 716 C C . PHE A 1 98 ? 0.955 4.626 5.292 1.00 97.00 98 PHE A C 1
ATOM 718 O O . PHE A 1 98 ? 0.853 4.747 4.076 1.00 97.00 98 PHE A O 1
ATOM 725 N N . CYS A 1 99 ? 1.388 3.497 5.863 1.00 97.38 99 CYS A N 1
ATOM 726 C CA . CYS A 1 99 ? 1.791 2.312 5.104 1.00 97.38 99 CYS A CA 1
ATOM 727 C C . CYS A 1 99 ? 0.659 1.777 4.214 1.00 97.38 99 CYS A C 1
ATOM 729 O O . CYS A 1 99 ? 0.875 1.528 3.033 1.00 97.38 99 CYS A O 1
ATOM 731 N N . ASN A 1 100 ? -0.568 1.675 4.737 1.00 96.56 100 ASN A N 1
ATOM 732 C CA . ASN A 1 100 ? -1.722 1.283 3.922 1.00 96.56 100 ASN A CA 1
ATOM 733 C C . ASN A 1 100 ? -2.028 2.297 2.810 1.00 96.56 100 ASN A C 1
ATOM 735 O O . ASN A 1 100 ? -2.442 1.894 1.731 1.00 96.56 100 ASN A O 1
ATOM 739 N N . GLY A 1 101 ? -1.816 3.593 3.054 1.00 97.75 101 GLY A N 1
ATOM 740 C CA . GLY A 1 101 ? -1.949 4.641 2.041 1.00 97.75 101 GLY A CA 1
ATOM 741 C C . GLY A 1 101 ? -0.939 4.506 0.906 1.00 97.75 101 GLY A C 1
ATOM 742 O O . GLY A 1 101 ? -1.314 4.654 -0.252 1.00 97.75 101 GLY A O 1
ATOM 743 N N . ILE A 1 102 ? 0.315 4.163 1.222 1.00 98.44 102 ILE A N 1
ATOM 744 C CA . ILE A 1 102 ? 1.336 3.841 0.212 1.00 98.44 102 ILE A CA 1
ATOM 745 C C . ILE A 1 102 ? 0.852 2.687 -0.665 1.00 98.44 102 ILE A C 1
ATOM 747 O O . ILE A 1 102 ? 0.850 2.806 -1.885 1.00 98.44 102 ILE A O 1
ATOM 751 N N . LEU A 1 103 ? 0.400 1.590 -0.048 1.00 97.44 103 LEU A N 1
ATOM 752 C CA . LEU A 1 103 ? -0.093 0.425 -0.785 1.00 97.44 103 LEU A CA 1
ATOM 753 C C . LEU A 1 103 ? -1.339 0.754 -1.614 1.00 97.44 103 LEU A C 1
ATOM 755 O O . LEU A 1 103 ? -1.458 0.276 -2.733 1.00 97.44 103 LEU A O 1
ATOM 759 N N . ALA A 1 104 ? -2.239 1.595 -1.103 1.00 97.50 104 ALA A N 1
ATOM 760 C CA . ALA A 1 104 ? -3.408 2.050 -1.849 1.00 97.50 104 ALA A CA 1
ATOM 761 C C . ALA A 1 104 ? -3.038 2.928 -3.052 1.00 97.50 104 ALA A C 1
ATOM 763 O O . ALA A 1 104 ? -3.737 2.881 -4.050 1.00 97.50 104 ALA A O 1
ATOM 764 N N . GLY A 1 105 ? -1.958 3.713 -2.973 1.00 96.81 105 GLY A N 1
ATOM 765 C CA . GLY A 1 105 ? -1.448 4.477 -4.115 1.00 96.81 105 GLY A CA 1
ATOM 766 C C . GLY A 1 105 ? -0.712 3.619 -5.148 1.00 96.81 105 GLY A C 1
ATOM 767 O O . GLY A 1 105 ? -0.547 4.043 -6.287 1.00 96.81 105 GLY A O 1
ATOM 768 N N . LEU A 1 106 ? -0.243 2.431 -4.767 1.00 95.62 106 LEU A N 1
ATOM 769 C CA . LEU A 1 106 ? 0.430 1.495 -5.671 1.00 95.62 106 LEU A CA 1
ATOM 770 C C . LEU A 1 106 ? -0.543 0.597 -6.459 1.00 95.62 106 LEU A C 1
ATOM 772 O O . LEU A 1 106 ? -0.159 0.080 -7.510 1.00 95.62 106 LEU A O 1
ATOM 776 N N . VAL A 1 107 ? -1.759 0.390 -5.943 1.00 92.44 107 VAL A N 1
ATOM 777 C CA . VAL A 1 107 ? -2.829 -0.439 -6.537 1.00 92.44 107 VAL A CA 1
ATOM 778 C C . VAL A 1 107 ? -3.681 0.383 -7.493 1.00 92.44 107 VAL A C 1
ATOM 780 O O . VAL A 1 107 ? -3.985 -0.157 -8.579 1.00 92.44 107 VAL A O 1
#

Foldseek 3Di:
DVVVVVVVCVVVDDDPCCVVCVVVPPDPDLVVLVVVLVVVLVVLLCVQLCVLVDDPDVVSVVVSVVSNVQSVVLLQVQLVVQQVVCCVPVVDRDSNSSSVSSVVSSD

pLDDT: mean 94.23, std 4.69, range [74.19, 98.44]

InterPro domains:
  IPR024041 Ammonium transporter AmtB-like domain [PF00909] (1-107)
  IPR029020 Ammonium/urea transporter [G3DSA:1.10.3430.10] (1-107)

Radius of gyration: 17.7 Å; Cα contacts (8 Å, |Δi|>4): 94; chains: 1; bounding box: 33×33×50 Å

Mean predicted aligned error: 4.01 Å

Sequence (107 aa):
GGVGALVGALVVGVRAGRFERPDEFAAHNVPLVALGTFLLWFGWYGLNCGSTMSMSSIENGFLAAQVAMNTTISAATGGLVALLVSRVVLRKYVITRFCNGILAGLV

Solvent-accessible surface area (backbone atoms only — not comparable to full-atom values): 5930 Å² total; per-residue (Å²): 107,70,70,60,53,51,54,49,46,66,72,75,50,80,65,88,56,53,87,82,46,60,74,80,71,56,83,90,52,63,71,59,53,50,52,51,45,50,52,48,55,59,52,42,45,55,56,57,28,52,69,58,79,51,61,90,44,72,67,39,37,52,52,27,52,50,43,44,51,50,50,52,52,34,19,53,49,25,16,51,51,34,31,50,50,32,36,70,77,68,71,38,83,45,67,71,49,20,48,50,17,24,53,61,33,66,108